Protein AF-A0A067ES08-F1 (afdb_monomer)

Secondary structure (DSSP, 8-state):
--------HHHHHHHHHHHHHHHHHHHHHHHHHHHHHTTS-HHHHTT---HHHHHHHHHHHHHHHHHHHHHHHHHHHHHHHHHHTS-GGG-----S--HHHHHHHHHHHHHHHHHHHHS-HHHHHHHHT-

Sequence (130 aa):
MDGQIRISERDERVICYIVNSAEYCHKTSGDLAESVSKIIDSQLADGVDMSEVQDEFSAVITKALVTLVLGLETKFDNEMAGMTRVPWGSLESVGDQSEYVNGINMILTSSIPVLGSLLSPIYFQFFLDK

Nearest PDB structures (foldseek):
  8eja-assembly1_B  TM=4.067E-01  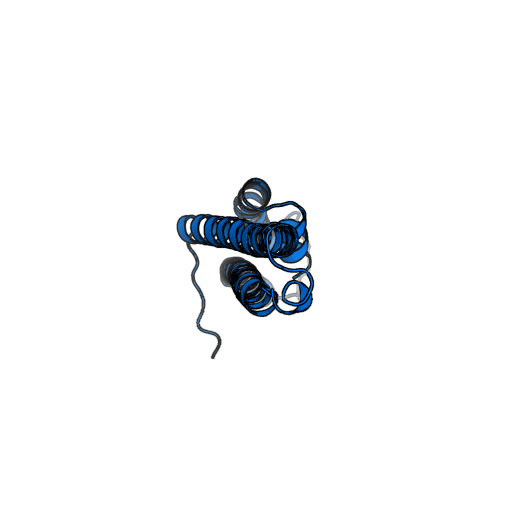e=1.471E+00  synthetic construct

Solvent-accessible surface area (backbone atoms only — not comparable to full-atom values): 7405 Å² total; per-residue (Å²): 135,86,70,85,52,84,58,50,77,68,51,53,54,52,40,34,51,50,34,53,50,28,52,51,50,29,51,51,44,50,55,46,32,60,53,48,36,72,70,50,59,74,91,55,26,86,72,54,76,40,59,70,62,31,50,53,27,52,50,50,33,51,53,40,44,52,49,50,49,50,24,53,54,55,68,38,48,66,31,54,54,50,54,72,68,54,62,75,91,74,62,88,71,86,72,97,72,55,68,38,59,54,51,48,49,52,54,46,68,61,47,50,62,55,50,57,73,59,36,57,73,69,59,37,48,56,49,71,76,104

Organism: Citrus sinensis (NCBI:txid2711)

pLDDT: mean 90.67, std 9.97, range [36.53, 98.25]

Foldseek 3Di:
DLDQLAADPVNLLVLLVLLVVLVVQLVVLVVVLVVVLVVDDVVCNVVSDCVVVSVVSVVSNVVSLVSSLSNLVSQLVVLVVVVVPPPVVPCPDDDPDDPSVVSNVVSCVVNLVSSVVRHDPVSSVVSVVD

Radius of gyration: 21.68 Å; Cα contacts (8 Å, |Δi|>4): 92; chains: 1; bounding box: 56×30×58 Å

Structure (mmCIF, N/CA/C/O backbone):
data_AF-A0A067ES08-F1
#
_entry.id   AF-A0A067ES08-F1
#
loop_
_atom_site.group_PDB
_atom_site.id
_atom_site.type_symbol
_atom_site.label_atom_id
_atom_site.label_alt_id
_atom_site.label_comp_id
_atom_site.label_asym_id
_atom_site.label_entity_id
_atom_site.label_seq_id
_atom_site.pdbx_PDB_ins_code
_atom_site.Cartn_x
_atom_site.Cartn_y
_atom_site.Cartn_z
_atom_site.occupancy
_atom_site.B_iso_or_equiv
_atom_site.auth_seq_id
_atom_site.auth_comp_id
_atom_site.auth_asym_id
_atom_site.auth_atom_id
_atom_site.pdbx_PDB_model_num
ATOM 1 N N . MET A 1 1 ? 3.800 -18.715 -8.791 1.00 36.53 1 MET A N 1
ATOM 2 C CA . MET A 1 1 ? 2.861 -18.637 -9.938 1.00 36.53 1 MET A CA 1
ATOM 3 C C . MET A 1 1 ? 2.549 -17.160 -10.054 1.00 36.53 1 MET A C 1
ATOM 5 O O . MET A 1 1 ? 1.473 -16.713 -9.689 1.00 36.53 1 MET A O 1
ATOM 9 N N . ASP A 1 2 ? 3.579 -16.405 -10.421 1.00 43.97 2 ASP A N 1
ATOM 10 C CA . ASP A 1 2 ? 3.595 -14.947 -10.396 1.00 43.97 2 ASP A CA 1
ATOM 11 C C . ASP A 1 2 ? 2.965 -14.483 -11.698 1.00 43.97 2 ASP A C 1
ATOM 13 O O . ASP A 1 2 ? 3.621 -14.267 -12.716 1.00 43.97 2 ASP A O 1
ATOM 17 N N . GLY A 1 3 ? 1.633 -14.508 -11.703 1.00 52.66 3 GLY A N 1
ATOM 18 C CA . GLY A 1 3 ? 0.864 -13.928 -12.786 1.00 52.66 3 GLY A CA 1
ATOM 19 C C . GLY A 1 3 ? 1.196 -12.447 -12.829 1.00 52.66 3 GLY A C 1
ATOM 20 O O . GLY A 1 3 ? 1.000 -11.769 -11.829 1.00 52.66 3 GLY A O 1
ATOM 21 N N . GLN A 1 4 ? 1.711 -11.968 -13.962 1.00 60.09 4 GLN A N 1
ATOM 22 C CA . GLN A 1 4 ? 1.928 -10.545 -14.217 1.00 60.09 4 GLN A CA 1
ATOM 23 C C . GLN A 1 4 ? 0.640 -9.781 -13.893 1.00 60.09 4 GLN A C 1
ATOM 25 O O . GLN A 1 4 ? -0.324 -9.817 -14.667 1.00 60.09 4 GLN A O 1
ATOM 30 N N . ILE A 1 5 ? 0.598 -9.123 -12.735 1.00 70.19 5 ILE A N 1
ATOM 31 C CA . ILE A 1 5 ? -0.549 -8.321 -12.330 1.00 70.19 5 ILE A CA 1
ATOM 32 C C . ILE A 1 5 ? -0.402 -6.989 -13.055 1.00 70.19 5 ILE A C 1
ATOM 34 O O . ILE A 1 5 ? 0.290 -6.079 -12.610 1.00 70.19 5 ILE A O 1
ATOM 38 N N . ARG A 1 6 ? -1.043 -6.876 -14.219 1.00 77.75 6 ARG A N 1
ATOM 39 C CA . ARG A 1 6 ? -1.121 -5.604 -14.938 1.00 77.75 6 ARG A CA 1
ATOM 40 C C . ARG A 1 6 ? -2.186 -4.735 -14.288 1.00 77.75 6 ARG A C 1
ATOM 42 O O . ARG A 1 6 ? -3.375 -4.975 -14.476 1.00 77.75 6 ARG A O 1
ATOM 49 N N . ILE A 1 7 ? -1.738 -3.739 -13.535 1.00 84.94 7 ILE A N 1
ATOM 50 C CA . ILE A 1 7 ? -2.593 -2.771 -12.848 1.00 84.94 7 ILE A CA 1
ATOM 51 C C . ILE A 1 7 ? -2.654 -1.496 -13.689 1.00 84.94 7 ILE A C 1
ATOM 53 O O . ILE A 1 7 ? -1.622 -0.911 -14.022 1.00 84.94 7 ILE A O 1
ATOM 57 N N . SER A 1 8 ? -3.860 -1.074 -14.069 1.00 89.44 8 SER A N 1
ATOM 58 C CA . SER A 1 8 ? -4.055 0.224 -14.721 1.00 89.44 8 SER A CA 1
ATOM 59 C C . SER A 1 8 ? -4.030 1.365 -13.699 1.00 89.44 8 SER A C 1
ATOM 61 O O . SER A 1 8 ? -4.270 1.150 -12.514 1.00 89.44 8 SER A O 1
ATOM 63 N N . GLU A 1 9 ? -3.845 2.609 -14.146 1.00 87.94 9 GLU A N 1
ATOM 64 C CA . GLU A 1 9 ? -3.944 3.791 -13.264 1.00 87.94 9 GLU A CA 1
ATOM 65 C C . GLU A 1 9 ? -5.288 3.860 -12.522 1.00 87.94 9 GLU A C 1
ATOM 67 O O . GLU A 1 9 ? -5.381 4.321 -11.384 1.00 87.94 9 GLU A O 1
ATOM 72 N N . ARG A 1 10 ? -6.367 3.381 -13.156 1.00 91.56 10 ARG A N 1
ATOM 73 C CA . ARG A 1 10 ? -7.679 3.296 -12.511 1.00 91.56 10 ARG A CA 1
ATOM 74 C C . ARG A 1 10 ? -7.660 2.292 -11.363 1.00 91.56 10 ARG A C 1
ATOM 76 O O . ARG A 1 10 ? -8.230 2.582 -10.313 1.00 91.56 10 ARG A O 1
ATOM 83 N N . ASP A 1 11 ? -7.036 1.140 -11.573 1.00 93.00 11 ASP A N 1
ATOM 84 C CA . ASP A 1 11 ? -6.957 0.081 -10.572 1.00 93.00 11 ASP A CA 1
ATOM 85 C C . ASP A 1 11 ? -6.101 0.526 -9.382 1.00 93.00 11 ASP A C 1
ATOM 87 O O . ASP A 1 11 ? -6.516 0.322 -8.246 1.00 93.00 11 ASP A O 1
ATOM 91 N N . GLU A 1 12 ? -4.992 1.239 -9.611 1.00 92.69 12 GLU A N 1
ATOM 92 C CA . GLU A 1 12 ? -4.170 1.827 -8.539 1.00 92.69 12 GLU A CA 1
ATOM 93 C C . GLU A 1 12 ? -5.007 2.707 -7.606 1.00 92.69 12 GLU A C 1
ATOM 95 O O . GLU A 1 12 ? -4.991 2.539 -6.386 1.00 92.69 12 GLU A O 1
ATOM 100 N N . ARG A 1 13 ? -5.824 3.597 -8.182 1.00 95.00 13 ARG A N 1
ATOM 101 C CA . ARG A 1 13 ? -6.715 4.473 -7.406 1.00 95.00 13 ARG A CA 1
ATOM 102 C C . ARG A 1 13 ? -7.761 3.682 -6.628 1.00 95.00 13 ARG A C 1
ATOM 104 O O . ARG A 1 13 ? -8.035 4.002 -5.474 1.00 95.00 13 ARG A O 1
ATOM 111 N N . VAL A 1 14 ? -8.350 2.658 -7.249 1.00 96.25 14 VAL A N 1
ATOM 112 C CA . VAL A 1 14 ? -9.325 1.781 -6.584 1.00 96.25 14 VAL A CA 1
ATOM 113 C C . VAL A 1 14 ? -8.679 1.058 -5.407 1.00 96.25 14 VAL A C 1
ATOM 115 O O . VAL A 1 14 ? -9.281 1.007 -4.337 1.00 96.25 14 VAL A O 1
ATOM 118 N N . ILE A 1 15 ? -7.452 0.562 -5.560 1.00 96.12 15 ILE A N 1
ATOM 119 C CA . ILE A 1 15 ? -6.734 -0.110 -4.478 1.00 96.12 15 ILE A CA 1
ATOM 120 C C . ILE A 1 15 ? -6.442 0.865 -3.328 1.00 96.12 15 ILE A C 1
ATOM 122 O O . ILE A 1 15 ? -6.671 0.506 -2.174 1.00 96.12 15 ILE A O 1
ATOM 126 N N . CYS A 1 16 ? -6.056 2.116 -3.603 1.00 96.94 16 CYS A N 1
ATOM 127 C CA . CYS A 1 16 ? -5.932 3.134 -2.551 1.00 96.94 16 CYS A CA 1
ATOM 128 C C . CYS A 1 16 ? -7.256 3.370 -1.806 1.00 96.94 16 CYS A C 1
ATOM 130 O O . CYS A 1 16 ? -7.269 3.468 -0.580 1.00 96.94 16 CYS A O 1
ATOM 132 N N . TYR A 1 17 ? -8.388 3.420 -2.515 1.00 97.56 17 TYR A N 1
ATOM 133 C CA . TYR A 1 17 ? -9.695 3.554 -1.864 1.00 97.56 17 TYR A CA 1
ATOM 134 C C . TYR A 1 17 ? -10.058 2.339 -1.009 1.00 97.56 17 TYR A C 1
ATOM 136 O O . TYR A 1 17 ? -10.667 2.509 0.049 1.00 97.56 17 TYR A O 1
ATOM 144 N N . ILE A 1 18 ? -9.666 1.133 -1.425 1.00 98.00 18 ILE A N 1
ATOM 145 C CA . ILE A 1 18 ? -9.819 -0.085 -0.619 1.00 98.00 18 ILE A CA 1
ATOM 146 C C . ILE A 1 18 ? -9.007 0.036 0.674 1.00 98.00 18 ILE A C 1
ATOM 148 O O . ILE A 1 18 ? -9.563 -0.216 1.739 1.00 98.00 18 ILE A O 1
ATOM 152 N N . VAL A 1 19 ? -7.745 0.478 0.600 1.00 97.94 19 VAL A N 1
ATOM 153 C CA . VAL A 1 19 ? -6.894 0.698 1.785 1.00 97.94 19 VAL A CA 1
ATOM 154 C C . VAL A 1 19 ? -7.554 1.676 2.757 1.00 97.94 19 VAL A C 1
ATOM 156 O O . VAL A 1 19 ? -7.749 1.333 3.918 1.00 97.94 19 VAL A O 1
ATOM 159 N N . ASN A 1 20 ? -7.981 2.847 2.280 1.00 97.19 20 ASN A N 1
ATOM 160 C CA . ASN A 1 20 ? -8.599 3.865 3.137 1.00 97.19 20 ASN A CA 1
ATOM 161 C C . ASN A 1 20 ? -9.922 3.392 3.755 1.00 97.19 20 ASN A C 1
ATOM 163 O O . ASN A 1 20 ? -10.237 3.708 4.901 1.00 97.19 20 ASN A O 1
ATOM 167 N N . SER A 1 21 ? -10.715 2.630 2.997 1.00 98.00 21 SER A N 1
ATOM 168 C CA . SER A 1 21 ? -11.975 2.076 3.500 1.00 98.00 21 SER A CA 1
ATOM 169 C C . SER A 1 21 ? -11.716 1.021 4.575 1.00 98.00 21 SER A C 1
ATOM 171 O O . SER A 1 21 ? -12.370 1.032 5.614 1.00 98.00 21 SER A O 1
ATOM 173 N N . ALA A 1 22 ? -10.734 0.143 4.356 1.00 98.06 22 ALA A N 1
ATOM 174 C CA . ALA A 1 22 ? -10.339 -0.867 5.328 1.00 98.06 22 ALA A CA 1
ATOM 175 C C . ALA A 1 22 ? -9.734 -0.238 6.595 1.00 98.06 22 ALA A C 1
ATOM 177 O O . ALA A 1 22 ? -10.076 -0.668 7.691 1.00 98.06 22 ALA A O 1
ATOM 178 N N . GLU A 1 23 ? -8.928 0.822 6.472 1.00 96.75 23 GLU A N 1
ATOM 179 C CA . GLU A 1 23 ? -8.420 1.607 7.610 1.00 96.75 23 GLU A CA 1
ATOM 180 C C . GLU A 1 23 ? -9.569 2.188 8.442 1.00 96.75 23 GLU A C 1
ATOM 182 O O . GLU A 1 23 ? -9.597 2.062 9.670 1.00 96.75 23 GLU A O 1
ATOM 187 N N . TYR A 1 24 ? -10.556 2.790 7.774 1.00 97.38 24 TYR A N 1
ATOM 188 C CA . TYR A 1 24 ? -11.728 3.335 8.447 1.00 97.38 24 TYR A CA 1
ATOM 189 C C . TYR A 1 24 ? -12.521 2.248 9.186 1.00 97.38 24 TYR A C 1
ATOM 191 O O . TYR A 1 24 ? -12.894 2.441 10.346 1.00 97.38 24 TYR A O 1
ATOM 199 N N . CYS A 1 25 ? -12.754 1.095 8.554 1.00 98.00 25 CYS A N 1
ATOM 200 C CA . CYS A 1 25 ? -13.450 -0.028 9.179 1.00 98.00 25 CYS A CA 1
ATOM 201 C C . CYS A 1 25 ? -12.659 -0.633 10.348 1.00 98.00 25 CYS A C 1
ATOM 203 O O . CYS A 1 25 ? -13.249 -0.906 11.394 1.00 98.00 25 CYS A O 1
ATOM 205 N N . HIS A 1 26 ? -11.338 -0.774 10.213 1.00 97.75 26 HIS A N 1
ATOM 206 C CA . HIS A 1 26 ? -10.444 -1.207 11.287 1.00 97.75 26 HIS A CA 1
ATOM 207 C C . HIS A 1 26 ? -10.585 -0.304 12.517 1.00 97.75 26 HIS A C 1
ATOM 209 O O . HIS A 1 26 ? -10.793 -0.779 13.636 1.00 97.75 26 HIS A O 1
ATOM 215 N N . LYS A 1 27 ? -10.502 1.016 12.313 1.00 96.88 27 LYS A N 1
ATOM 216 C CA . LYS A 1 27 ? -10.633 1.994 13.396 1.00 96.88 27 LYS A CA 1
ATOM 217 C C . LYS A 1 27 ? -12.026 1.958 14.025 1.00 96.88 27 LYS A C 1
ATOM 219 O O . LYS A 1 27 ? -12.148 1.845 15.239 1.00 96.88 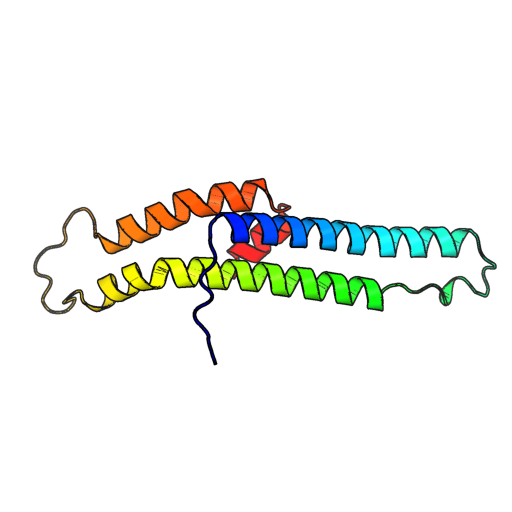27 LYS A O 1
ATOM 224 N N . THR A 1 28 ? -13.066 1.996 13.196 1.00 97.69 28 THR A N 1
ATOM 225 C CA . THR A 1 28 ? -14.461 2.043 13.660 1.00 97.69 28 THR A CA 1
ATOM 226 C C . THR A 1 28 ? -14.839 0.794 14.457 1.00 97.69 28 THR A C 1
ATOM 228 O O . THR A 1 28 ? -15.597 0.893 15.417 1.00 97.69 28 THR A O 1
ATOM 231 N N . SER A 1 29 ? -14.292 -0.373 14.101 1.00 96.69 29 SER A N 1
ATOM 232 C CA . SER A 1 29 ? -14.524 -1.619 14.844 1.00 96.69 29 SER A CA 1
ATOM 233 C C . SER A 1 29 ? -13.937 -1.556 16.260 1.00 96.69 29 SER A C 1
ATOM 235 O O . SER A 1 29 ? -14.595 -1.974 17.211 1.00 96.69 29 SER A O 1
ATOM 237 N N . GLY A 1 30 ? -12.747 -0.965 16.419 1.00 96.25 30 GLY A N 1
ATOM 238 C CA . GLY A 1 30 ? -12.144 -0.722 17.734 1.00 96.25 30 GLY A CA 1
ATOM 239 C C . GLY A 1 30 ? -12.915 0.313 18.558 1.00 96.25 30 GLY A C 1
ATOM 240 O O . GLY A 1 30 ? -13.258 0.053 19.711 1.00 96.25 30 GLY A O 1
ATOM 241 N N . ASP A 1 31 ? -13.270 1.447 17.945 1.00 97.06 31 ASP A N 1
ATOM 242 C CA . ASP A 1 31 ? -14.063 2.505 18.593 1.00 97.06 31 ASP A CA 1
ATOM 243 C C . ASP A 1 31 ? -15.439 1.972 19.058 1.00 97.06 31 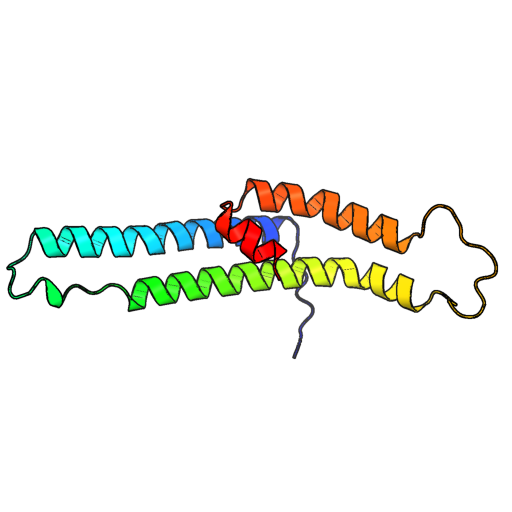ASP A C 1
ATOM 245 O O . ASP A 1 31 ? -15.956 2.358 20.114 1.00 97.06 31 ASP A O 1
ATOM 249 N N . LEU A 1 32 ? -16.037 1.053 18.286 1.00 96.38 32 LEU A N 1
ATOM 250 C CA . LEU A 1 32 ? -17.282 0.370 18.634 1.00 96.38 32 LEU A CA 1
ATOM 251 C C . LEU A 1 32 ? -17.107 -0.543 19.851 1.00 96.38 32 LEU A C 1
ATOM 253 O O . LEU A 1 32 ? -17.936 -0.474 20.758 1.00 96.38 32 LEU A O 1
ATOM 257 N N . ALA A 1 33 ? -16.053 -1.364 19.890 1.00 95.19 33 ALA A N 1
ATOM 258 C CA . ALA A 1 33 ? -15.765 -2.228 21.035 1.00 95.19 33 ALA A CA 1
ATOM 259 C C . ALA A 1 33 ? -15.627 -1.401 22.321 1.00 95.19 33 ALA A C 1
ATOM 261 O O . ALA A 1 33 ? -16.337 -1.648 23.293 1.00 95.19 33 ALA A O 1
ATOM 262 N N . GLU A 1 34 ? -14.821 -0.335 22.285 1.00 95.38 34 GLU A N 1
ATOM 263 C CA . GLU A 1 34 ? -14.634 0.563 23.429 1.00 95.38 34 GLU A CA 1
ATOM 264 C C . GLU A 1 34 ? -15.955 1.212 23.878 1.00 95.38 34 GLU A C 1
ATOM 266 O O . GLU A 1 34 ? -16.236 1.333 25.074 1.00 95.38 34 GLU A O 1
ATOM 271 N N . SER A 1 35 ? -16.791 1.626 22.922 1.00 96.19 35 SER A N 1
ATOM 272 C CA . SER A 1 35 ? -18.092 2.235 23.211 1.00 96.19 35 SER A CA 1
ATOM 273 C C . SER A 1 35 ? -19.063 1.243 23.849 1.00 96.19 35 SER A C 1
ATOM 275 O O . SER A 1 35 ? -19.749 1.593 24.807 1.00 96.19 35 SER A O 1
ATOM 277 N N . VAL A 1 36 ? -19.114 0.004 23.354 1.00 95.50 36 VAL A N 1
ATOM 278 C CA . VAL A 1 36 ? -19.985 -1.046 23.896 1.00 95.50 36 VAL A CA 1
ATOM 279 C C . VAL A 1 36 ? -19.536 -1.450 25.301 1.00 95.50 36 VAL A C 1
ATOM 281 O O . VAL A 1 36 ? -20.380 -1.498 26.197 1.00 95.50 36 VAL A O 1
ATOM 284 N N . SER A 1 37 ? -18.233 -1.640 25.539 1.00 94.81 37 SER A N 1
ATOM 285 C CA . SER A 1 37 ? -17.690 -1.990 26.863 1.00 94.81 37 SER A CA 1
ATOM 286 C C . SER A 1 37 ? -18.025 -0.959 27.946 1.00 94.81 37 SER A C 1
ATOM 288 O O . SER A 1 37 ? -18.139 -1.315 29.114 1.00 94.81 37 SER A O 1
ATOM 290 N N . LYS A 1 38 ? -18.225 0.315 27.577 1.00 94.75 38 LYS A N 1
ATOM 291 C CA . LYS A 1 38 ? -18.639 1.385 28.504 1.00 94.75 38 LYS A CA 1
ATOM 292 C C . LYS A 1 38 ? -20.132 1.371 28.852 1.00 94.75 38 LYS A C 1
ATOM 294 O O . LYS A 1 38 ? -20.520 2.013 29.825 1.00 94.75 38 LYS A O 1
ATOM 299 N N . ILE A 1 39 ? -20.969 0.716 28.045 1.00 95.50 39 ILE A N 1
ATOM 300 C CA . ILE A 1 39 ? -22.436 0.727 28.183 1.00 95.50 39 ILE A CA 1
ATOM 301 C C . ILE A 1 39 ? -22.942 -0.526 28.907 1.00 95.50 39 I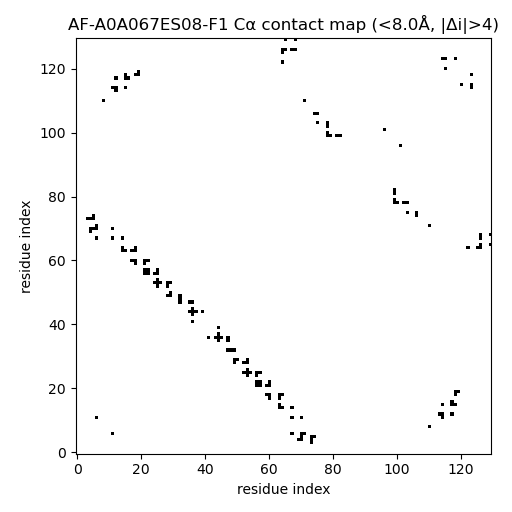LE A C 1
ATOM 303 O O . ILE A 1 39 ? -23.949 -0.459 29.613 1.00 95.50 39 ILE A O 1
ATOM 307 N N . ILE A 1 40 ? -22.283 -1.667 28.707 1.00 95.12 40 ILE A N 1
ATOM 308 C CA . ILE A 1 40 ? -22.726 -2.955 29.250 1.00 95.12 40 ILE A CA 1
ATOM 309 C C . ILE A 1 40 ? -22.283 -3.173 30.703 1.00 95.12 40 ILE A C 1
ATOM 311 O O . ILE A 1 40 ? -21.505 -2.402 31.263 1.00 95.12 40 ILE A O 1
ATOM 315 N N . ASP A 1 41 ? -22.797 -4.241 31.321 1.00 95.00 41 ASP A N 1
ATOM 316 C CA . ASP A 1 41 ? -22.383 -4.658 32.663 1.00 95.00 41 ASP A CA 1
ATOM 317 C C . ASP A 1 41 ? -20.874 -4.948 32.699 1.00 95.00 41 ASP A C 1
ATOM 319 O O . ASP A 1 41 ? -20.335 -5.589 31.791 1.00 95.00 41 ASP A O 1
ATOM 323 N N . SER A 1 42 ? -20.190 -4.500 33.755 1.00 90.62 42 SER A N 1
ATOM 324 C CA . SER A 1 42 ? -18.736 -4.635 33.885 1.00 90.62 42 SER A CA 1
ATOM 325 C C . SER A 1 42 ? -18.267 -6.088 33.868 1.00 90.62 42 SER A C 1
ATOM 327 O O . SER A 1 42 ? -17.145 -6.350 33.451 1.00 90.62 42 SER A O 1
ATOM 329 N N . GLN A 1 43 ? -19.124 -7.042 34.249 1.00 93.06 43 GLN A N 1
ATOM 330 C CA . GLN A 1 43 ? -18.815 -8.473 34.170 1.00 93.06 43 GLN A CA 1
ATOM 331 C C . GLN A 1 43 ? -18.736 -9.003 32.730 1.00 93.06 43 GLN A C 1
ATOM 333 O O . GLN A 1 43 ? -18.153 -10.060 32.500 1.00 93.06 43 GLN A O 1
ATOM 338 N N . LEU A 1 44 ? -19.341 -8.297 31.770 1.00 90.31 44 LEU A N 1
ATOM 339 C CA . LEU A 1 44 ? -19.379 -8.663 30.352 1.00 90.31 44 LEU A CA 1
ATOM 340 C C . LEU A 1 44 ? -18.431 -7.807 29.497 1.00 90.31 44 LEU A C 1
ATOM 342 O O . LEU A 1 44 ? -18.167 -8.170 28.352 1.00 90.31 44 LEU A O 1
ATOM 346 N N . ALA A 1 45 ? -17.920 -6.696 30.039 1.00 91.12 45 ALA A N 1
ATOM 347 C CA . ALA A 1 45 ? -17.068 -5.734 29.336 1.00 91.12 45 ALA A CA 1
ATOM 348 C C . ALA A 1 45 ? -15.793 -6.363 28.753 1.00 91.12 45 ALA A C 1
ATOM 350 O O . ALA A 1 45 ? -15.438 -6.051 27.617 1.00 91.12 45 ALA A O 1
ATOM 351 N N . ASP A 1 46 ? -15.166 -7.287 29.486 1.00 89.94 46 ASP A N 1
ATOM 352 C CA . ASP A 1 46 ? -13.950 -7.994 29.052 1.00 89.94 46 ASP A CA 1
ATOM 353 C C . ASP A 1 46 ? -14.203 -8.974 27.891 1.00 89.94 46 ASP A C 1
ATOM 355 O O . ASP A 1 46 ? -13.265 -9.408 27.229 1.00 89.94 46 ASP A O 1
ATOM 359 N N . GLY A 1 47 ? -15.465 -9.340 27.634 1.00 90.44 47 GLY A N 1
ATOM 360 C CA . GLY A 1 47 ? -15.850 -10.212 26.521 1.00 90.44 47 GLY A CA 1
ATOM 361 C C . GLY A 1 47 ? -16.106 -9.475 25.204 1.00 90.44 47 GLY A C 1
AT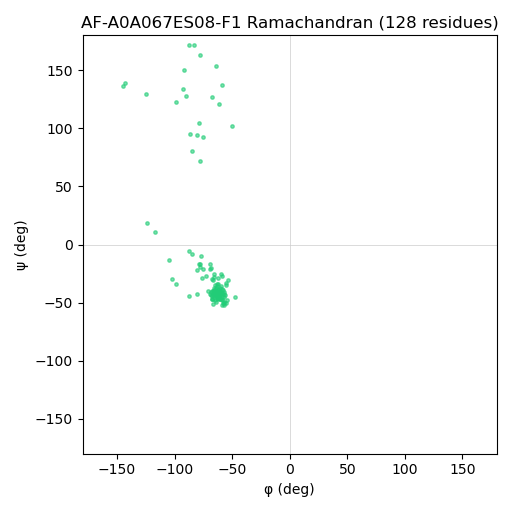OM 362 O O . GLY A 1 47 ? -16.374 -10.122 24.192 1.00 90.44 47 GLY A O 1
ATOM 363 N N . VAL A 1 48 ? -16.070 -8.139 25.203 1.00 93.56 48 VAL A N 1
ATOM 364 C CA . VAL A 1 48 ? -16.241 -7.325 23.995 1.00 93.56 48 VAL A CA 1
ATOM 365 C C . VAL A 1 48 ? -14.883 -7.162 23.330 1.00 93.56 48 VAL A C 1
ATOM 367 O O . VAL A 1 48 ? -14.109 -6.269 23.665 1.00 93.56 48 VAL A O 1
ATOM 370 N N . ASP A 1 49 ? -14.619 -8.036 22.370 1.00 93.25 49 ASP A N 1
ATOM 371 C CA . ASP A 1 49 ? -13.390 -8.035 21.592 1.00 93.25 49 ASP A CA 1
ATOM 372 C C . ASP A 1 49 ? -13.711 -7.966 20.094 1.00 93.25 49 ASP A C 1
ATOM 374 O O . ASP A 1 49 ? -14.536 -8.722 19.582 1.00 93.25 49 ASP A O 1
ATOM 378 N N . MET A 1 50 ? -13.065 -7.032 19.399 1.00 95.44 50 MET A N 1
ATOM 379 C CA . MET A 1 50 ? -13.147 -6.866 17.943 1.00 95.44 50 MET A CA 1
ATOM 380 C C . MET A 1 50 ? -11.786 -7.081 17.272 1.00 95.44 50 MET A C 1
ATOM 382 O O . MET A 1 50 ? -11.654 -6.801 16.081 1.00 95.44 50 MET A O 1
ATOM 386 N N . SER A 1 51 ? -10.790 -7.592 18.003 1.00 96.06 51 SER A N 1
ATOM 387 C CA . SER A 1 51 ? -9.422 -7.792 17.51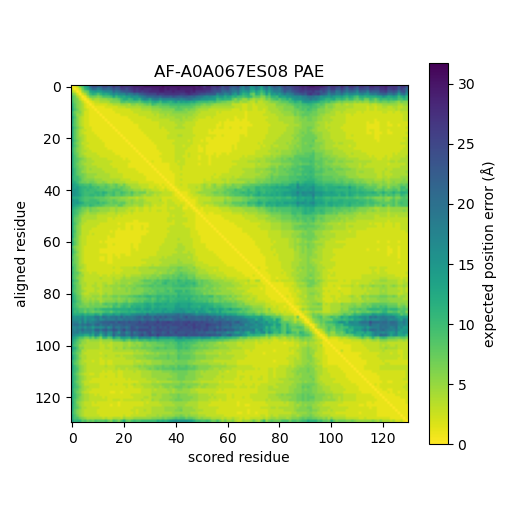1 1.00 96.06 51 SER A CA 1
ATOM 388 C C . SER A 1 51 ? -9.393 -8.664 16.257 1.00 96.06 51 SER A C 1
ATOM 390 O O . SER A 1 51 ? -8.766 -8.281 15.280 1.00 96.06 51 SER A O 1
ATOM 392 N N . GLU A 1 52 ? -10.164 -9.757 16.209 1.00 97.00 52 GLU A N 1
ATOM 393 C CA . GLU A 1 52 ? -10.250 -10.621 15.017 1.00 97.00 52 GLU A CA 1
ATOM 394 C C . GLU A 1 52 ? -10.756 -9.852 13.781 1.00 97.00 52 GLU A C 1
ATOM 396 O O . GLU A 1 52 ? -10.209 -9.969 12.687 1.00 97.00 52 GLU A O 1
ATOM 401 N N . VAL A 1 53 ? -11.763 -8.990 13.953 1.00 96.25 53 VAL A N 1
ATOM 402 C CA . VAL A 1 53 ? -12.295 -8.151 12.866 1.00 96.25 53 VAL A CA 1
ATOM 403 C C . VAL A 1 53 ? -11.269 -7.100 12.431 1.00 96.25 53 VAL A C 1
ATOM 405 O O . VAL A 1 53 ? -11.121 -6.824 11.239 1.00 96.25 53 VAL A O 1
ATOM 408 N N . GLN A 1 54 ? -10.551 -6.505 13.385 1.00 97.88 54 GLN A N 1
ATOM 409 C CA . GLN A 1 54 ? -9.471 -5.562 13.100 1.00 97.88 54 GLN A CA 1
ATOM 410 C C . GLN A 1 54 ? -8.321 -6.243 12.345 1.00 97.88 54 GLN A C 1
ATOM 412 O O . GLN A 1 54 ? -7.830 -5.694 11.356 1.00 97.88 54 GLN A O 1
ATOM 417 N N . ASP A 1 55 ? -7.943 -7.458 12.730 1.00 98.00 55 ASP A N 1
ATOM 418 C CA . ASP A 1 55 ? -6.899 -8.240 12.069 1.00 98.00 55 ASP A CA 1
ATOM 419 C C . ASP A 1 55 ? -7.260 -8.554 10.609 1.00 98.00 55 ASP A C 1
ATOM 421 O O . ASP A 1 55 ? -6.422 -8.388 9.717 1.00 98.00 55 ASP A O 1
ATOM 425 N N . GLU A 1 56 ? -8.519 -8.898 10.324 1.00 98.12 56 GLU A N 1
ATOM 426 C CA . GLU A 1 56 ? -9.004 -9.106 8.953 1.00 98.12 56 GLU A CA 1
ATOM 427 C C . GLU A 1 56 ? -8.883 -7.833 8.095 1.00 98.12 56 GLU A C 1
ATOM 429 O O . GLU A 1 56 ? -8.384 -7.875 6.964 1.00 98.12 56 GLU A O 1
ATOM 434 N N . PHE A 1 57 ? -9.257 -6.662 8.627 1.00 98.25 57 PHE A N 1
ATOM 435 C CA . PHE A 1 57 ? -9.060 -5.400 7.903 1.00 98.25 57 PHE A CA 1
ATOM 436 C C . PHE A 1 57 ? -7.573 -5.065 7.713 1.00 98.25 57 PHE A C 1
ATOM 438 O O . PHE A 1 57 ? -7.187 -4.607 6.634 1.00 98.25 57 PHE A O 1
ATOM 445 N N . SER A 1 58 ? -6.720 -5.357 8.697 1.00 97.62 58 SER A N 1
ATOM 446 C CA . SER A 1 58 ? -5.262 -5.208 8.581 1.00 97.62 58 SER A CA 1
ATOM 447 C C . SER A 1 58 ? -4.666 -6.113 7.497 1.00 97.62 58 SER A C 1
ATOM 449 O O . SER A 1 58 ? -3.783 -5.691 6.737 1.00 97.62 58 SER A O 1
ATOM 451 N N . ALA A 1 59 ? -5.178 -7.339 7.362 1.00 97.81 59 ALA A N 1
ATOM 452 C CA . ALA A 1 59 ? -4.792 -8.264 6.303 1.00 97.81 59 ALA A CA 1
ATOM 453 C C . ALA A 1 59 ? -5.203 -7.743 4.916 1.00 97.81 59 ALA A C 1
ATOM 455 O O . ALA A 1 59 ? -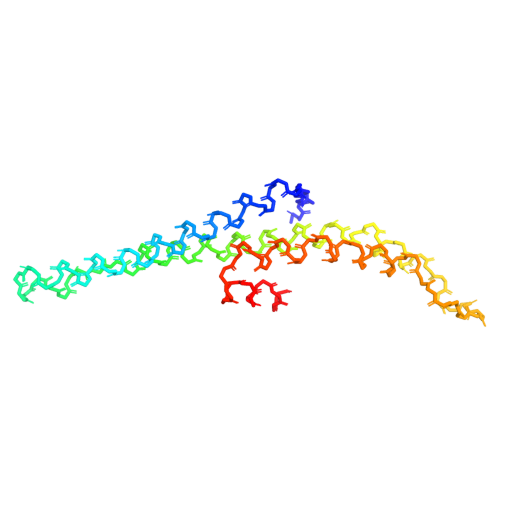4.401 -7.791 3.976 1.00 97.81 59 ALA A O 1
ATOM 456 N N . VAL A 1 60 ? -6.411 -7.179 4.784 1.00 98.12 60 VAL A N 1
ATOM 457 C CA . VAL A 1 60 ? -6.875 -6.535 3.542 1.00 98.12 60 VAL A CA 1
ATOM 458 C C . VAL A 1 60 ? -5.980 -5.357 3.162 1.00 98.12 60 VAL A C 1
ATOM 460 O O . VAL A 1 60 ? -5.552 -5.279 2.009 1.00 98.12 60 VAL A O 1
ATOM 463 N N . ILE A 1 61 ? -5.651 -4.480 4.116 1.00 97.56 61 ILE A N 1
ATOM 464 C CA . ILE A 1 61 ? -4.758 -3.333 3.893 1.00 97.56 61 ILE A CA 1
ATOM 465 C C . ILE A 1 61 ? -3.400 -3.812 3.383 1.00 97.56 61 ILE A C 1
ATOM 467 O O . ILE A 1 61 ? -2.930 -3.356 2.341 1.00 97.56 61 ILE A O 1
ATOM 471 N N . THR A 1 62 ? -2.797 -4.786 4.066 1.00 96.50 62 THR A N 1
ATOM 472 C CA . THR A 1 62 ? -1.482 -5.322 3.693 1.00 96.50 62 THR A CA 1
ATOM 473 C C . THR A 1 62 ? -1.510 -5.933 2.294 1.00 96.50 62 THR A C 1
ATOM 475 O O . THR A 1 62 ? -0.647 -5.637 1.468 1.00 96.50 62 THR A O 1
ATOM 478 N N . LYS A 1 63 ? -2.524 -6.747 1.983 1.00 96.56 63 LYS A N 1
ATOM 479 C CA . LYS A 1 63 ? -2.668 -7.372 0.664 1.00 96.56 63 LYS A CA 1
ATOM 480 C C . LYS A 1 63 ? -2.867 -6.338 -0.444 1.00 96.56 63 LYS A C 1
ATOM 482 O O . LYS A 1 63 ? -2.293 -6.486 -1.523 1.00 96.56 63 LYS A O 1
ATOM 487 N N . ALA A 1 64 ? -3.657 -5.298 -0.190 1.00 96.56 64 ALA A N 1
ATOM 488 C CA . ALA A 1 64 ? -3.875 -4.199 -1.123 1.00 96.56 64 ALA A CA 1
ATOM 489 C C . ALA A 1 64 ? -2.574 -3.428 -1.402 1.00 96.56 64 ALA A C 1
ATOM 491 O O . ALA A 1 64 ? -2.231 -3.214 -2.564 1.00 96.56 64 ALA A O 1
ATOM 492 N N . LEU A 1 65 ? -1.803 -3.096 -0.362 1.00 96.12 65 LEU A N 1
ATOM 493 C CA . LEU A 1 65 ? -0.514 -2.412 -0.508 1.00 96.12 65 LEU A CA 1
ATOM 494 C C . LEU A 1 65 ? 0.508 -3.271 -1.264 1.00 96.12 65 LEU A C 1
ATOM 496 O O . LEU A 1 65 ? 1.125 -2.781 -2.203 1.00 96.12 65 LEU A O 1
ATOM 500 N N . VAL A 1 66 ? 0.627 -4.564 -0.946 1.00 94.94 66 VAL A N 1
ATOM 501 C CA . VAL A 1 66 ? 1.495 -5.491 -1.701 1.00 94.94 66 VAL A CA 1
ATOM 502 C C . VAL A 1 66 ? 1.061 -5.587 -3.166 1.00 94.94 66 VAL A C 1
ATOM 504 O O . VAL A 1 66 ? 1.899 -5.637 -4.059 1.00 94.94 66 VAL A O 1
ATOM 507 N N . THR A 1 67 ? -0.245 -5.562 -3.437 1.00 94.88 67 THR A N 1
ATOM 508 C CA . THR A 1 67 ? -0.759 -5.560 -4.814 1.00 94.88 67 THR A CA 1
ATOM 509 C C . THR A 1 67 ? -0.358 -4.283 -5.561 1.00 94.88 67 THR A C 1
ATOM 511 O O . THR A 1 67 ? 0.019 -4.371 -6.726 1.00 94.88 67 THR A O 1
ATOM 514 N N . LEU A 1 68 ? -0.375 -3.113 -4.908 1.00 94.50 68 LEU A N 1
ATOM 515 C CA . LEU A 1 68 ? 0.135 -1.865 -5.497 1.00 94.50 68 LEU A CA 1
ATOM 516 C C . LEU A 1 68 ? 1.627 -1.950 -5.826 1.00 94.50 68 LEU A C 1
ATOM 518 O O . LEU A 1 68 ? 2.019 -1.529 -6.912 1.00 94.50 68 LEU A O 1
ATOM 522 N N . VAL A 1 69 ? 2.438 -2.513 -4.923 1.00 93.81 69 VAL A N 1
ATOM 523 C CA . VAL A 1 69 ? 3.883 -2.709 -5.146 1.00 93.81 69 VAL A CA 1
ATOM 524 C C . VAL A 1 69 ? 4.106 -3.580 -6.381 1.00 93.81 69 VAL A C 1
ATOM 526 O O . VAL A 1 69 ? 4.757 -3.139 -7.322 1.00 93.81 69 VAL A O 1
ATOM 529 N N . LEU A 1 70 ? 3.455 -4.746 -6.448 1.00 92.25 70 LEU A N 1
ATOM 530 C CA . LEU A 1 70 ? 3.546 -5.658 -7.596 1.00 92.25 70 LEU A CA 1
ATOM 531 C C . LEU A 1 70 ? 3.095 -5.000 -8.911 1.00 92.25 70 LEU A C 1
ATOM 533 O O . LEU A 1 70 ? 3.675 -5.240 -9.973 1.00 92.25 70 LEU A O 1
ATOM 537 N N . GLY A 1 71 ? 2.053 -4.165 -8.856 1.00 91.19 71 GLY A N 1
ATOM 538 C CA . GLY A 1 71 ? 1.591 -3.403 -10.013 1.00 91.19 71 GLY A CA 1
ATOM 539 C C . GLY A 1 71 ? 2.633 -2.412 -10.518 1.00 91.19 71 GLY A C 1
ATOM 540 O O . GLY A 1 71 ? 2.836 -2.307 -11.728 1.00 91.19 71 GLY A O 1
ATOM 541 N N . LEU A 1 72 ? 3.312 -1.718 -9.601 1.00 91.56 72 LEU A N 1
ATOM 542 C CA . LEU A 1 72 ? 4.381 -0.786 -9.940 1.00 91.56 72 LEU A CA 1
ATOM 543 C C . LEU A 1 72 ? 5.623 -1.521 -10.467 1.00 91.56 72 LEU A C 1
ATOM 545 O O . LEU A 1 72 ? 6.169 -1.117 -11.490 1.00 91.56 72 LEU A O 1
ATOM 549 N N . GLU A 1 73 ? 6.018 -2.632 -9.842 1.00 90.88 73 GLU A N 1
ATOM 550 C CA . GLU A 1 73 ? 7.119 -3.486 -10.310 1.00 90.88 73 GLU A CA 1
ATOM 551 C C . GLU A 1 73 ? 6.886 -3.973 -11.743 1.00 90.88 73 GLU A C 1
ATOM 553 O O . GLU A 1 73 ? 7.756 -3.829 -12.600 1.00 90.88 73 GLU A O 1
ATOM 558 N N . THR A 1 74 ? 5.667 -4.431 -12.046 1.00 91.00 74 THR A N 1
ATOM 559 C CA . THR A 1 74 ? 5.296 -4.897 -13.392 1.00 91.00 74 THR A CA 1
ATOM 560 C C . THR A 1 74 ? 5.398 -3.778 -14.440 1.00 91.00 74 THR A C 1
ATOM 562 O O . THR A 1 74 ? 5.671 -4.042 -15.613 1.00 91.00 74 THR A O 1
ATOM 565 N N . LYS A 1 75 ? 5.208 -2.504 -14.058 1.00 90.25 75 LYS A N 1
ATOM 566 C CA . LYS A 1 75 ? 5.425 -1.368 -14.975 1.00 90.25 75 LYS A CA 1
ATOM 567 C C . LYS A 1 75 ? 6.908 -1.204 -15.331 1.00 90.25 75 LYS A C 1
ATOM 569 O O . LYS A 1 75 ? 7.204 -0.759 -16.439 1.00 90.25 75 LYS A O 1
ATOM 574 N N . PHE A 1 76 ? 7.828 -1.583 -14.441 1.00 90.25 76 PHE A N 1
ATOM 575 C CA . PHE A 1 76 ? 9.270 -1.512 -14.690 1.00 90.25 76 PHE A CA 1
ATOM 576 C C . PHE A 1 76 ? 9.811 -2.656 -15.553 1.00 90.25 76 PHE A C 1
ATOM 578 O O . PHE A 1 76 ? 10.901 -2.500 -16.101 1.00 90.25 76 PHE A O 1
ATOM 585 N N . ASP A 1 77 ? 9.079 -3.763 -15.724 1.00 90.44 77 ASP A N 1
ATOM 586 C CA . ASP A 1 77 ? 9.543 -4.965 -16.441 1.00 90.44 77 ASP A CA 1
ATOM 587 C C . ASP A 1 77 ? 10.192 -4.652 -17.799 1.00 90.44 77 ASP A C 1
ATOM 589 O O . ASP A 1 77 ? 11.262 -5.170 -18.124 1.00 90.44 77 ASP A O 1
ATOM 593 N N . ASN A 1 78 ? 9.565 -3.779 -18.597 1.00 89.19 78 ASN A N 1
ATOM 594 C CA . ASN A 1 78 ? 10.077 -3.408 -19.919 1.00 89.19 78 ASN A CA 1
ATOM 595 C C . ASN A 1 78 ? 11.412 -2.654 -19.830 1.00 89.19 78 ASN A C 1
ATOM 597 O O . ASN A 1 78 ? 12.341 -2.954 -20.582 1.00 89.19 78 ASN A O 1
ATOM 601 N N . GLU A 1 79 ? 11.519 -1.707 -18.900 1.00 92.06 79 GLU A N 1
ATOM 602 C CA . GLU A 1 79 ? 12.725 -0.899 -18.711 1.00 92.06 79 GLU A CA 1
ATOM 603 C C . GLU A 1 79 ? 13.858 -1.734 -18.104 1.00 92.06 79 GLU A C 1
ATOM 605 O O . GLU A 1 79 ? 15.000 -1.673 -18.561 1.00 92.06 79 GLU A O 1
ATOM 610 N N . MET A 1 80 ? 13.547 -2.610 -17.144 1.00 90.00 80 MET A N 1
ATOM 611 C CA . MET A 1 80 ? 14.509 -3.565 -16.591 1.00 90.00 80 MET A CA 1
ATOM 612 C C . MET A 1 80 ? 14.997 -4.556 -17.656 1.00 90.00 80 MET A C 1
ATOM 614 O O . MET A 1 80 ? 16.195 -4.838 -17.742 1.00 90.00 80 MET A O 1
ATOM 618 N N . ALA A 1 81 ? 14.112 -5.040 -18.533 1.00 91.06 81 ALA A N 1
ATOM 619 C CA . ALA A 1 81 ? 14.514 -5.854 -19.676 1.00 91.06 81 ALA A CA 1
ATOM 620 C C . ALA A 1 81 ? 15.438 -5.075 -20.629 1.00 91.06 81 ALA A C 1
ATOM 622 O O . ALA A 1 81 ? 16.420 -5.638 -21.116 1.00 91.06 81 ALA A O 1
ATOM 623 N N . GLY A 1 82 ? 15.179 -3.783 -20.855 1.00 87.94 82 GLY A N 1
ATOM 624 C CA . GLY A 1 82 ? 16.080 -2.885 -21.582 1.00 87.94 82 GLY A CA 1
ATOM 625 C C . GLY A 1 82 ? 17.464 -2.792 -20.933 1.00 87.94 82 GLY A C 1
ATOM 626 O O . GLY A 1 82 ? 18.475 -2.995 -21.604 1.00 87.94 82 GLY A O 1
ATOM 627 N N . MET A 1 83 ? 17.513 -2.596 -19.614 1.00 89.50 83 MET A N 1
ATOM 628 C CA . MET A 1 83 ? 18.750 -2.520 -18.829 1.00 89.50 83 MET A CA 1
ATOM 629 C C . MET A 1 83 ? 19.606 -3.793 -18.934 1.00 89.50 83 MET A C 1
ATOM 631 O O . MET A 1 83 ? 20.825 -3.715 -19.083 1.00 89.50 83 MET A O 1
ATOM 635 N N . THR A 1 84 ? 18.991 -4.980 -18.884 1.00 89.69 84 THR A N 1
ATOM 636 C CA . THR A 1 84 ? 19.732 -6.260 -18.969 1.00 89.69 84 THR A CA 1
ATOM 637 C C . THR A 1 84 ? 20.363 -6.519 -20.338 1.00 89.69 84 THR A C 1
ATOM 639 O O . THR A 1 84 ? 21.299 -7.308 -20.442 1.00 89.69 84 THR A O 1
ATOM 642 N N . ARG A 1 85 ? 19.878 -5.851 -21.391 1.00 88.31 85 ARG A N 1
ATOM 643 C CA . ARG A 1 85 ? 20.413 -5.968 -22.757 1.00 88.31 85 ARG A CA 1
ATOM 644 C C . ARG A 1 85 ? 21.599 -5.041 -23.018 1.00 88.31 85 ARG A C 1
ATOM 646 O O . ARG A 1 85 ? 22.224 -5.156 -24.071 1.00 88.31 85 ARG A O 1
ATOM 653 N N . VAL A 1 86 ? 21.912 -4.134 -22.091 1.00 85.50 86 VAL A N 1
ATOM 654 C CA . VAL A 1 86 ? 23.055 -3.226 -22.219 1.00 85.50 86 VAL A CA 1
ATOM 655 C C . VAL A 1 86 ? 24.356 -4.039 -22.143 1.00 85.50 86 VAL A C 1
ATOM 657 O O . VAL A 1 86 ? 24.551 -4.796 -21.188 1.00 85.50 86 VAL A O 1
ATOM 660 N N . PRO A 1 87 ? 25.276 -3.903 -23.118 1.00 83.31 87 PRO A N 1
ATOM 661 C CA . PRO A 1 87 ? 26.544 -4.623 -23.120 1.00 83.31 87 PRO A CA 1
ATOM 662 C C . PRO A 1 87 ? 27.541 -3.963 -22.154 1.00 83.31 87 PRO A C 1
ATOM 664 O O . PRO A 1 87 ? 28.517 -3.337 -22.564 1.00 83.31 87 PRO A O 1
ATOM 667 N N . TRP A 1 88 ? 27.301 -4.122 -20.849 1.00 85.12 88 TRP A N 1
ATOM 668 C CA . TRP A 1 88 ? 28.082 -3.503 -19.770 1.00 85.12 88 TRP A CA 1
ATOM 669 C C . TRP A 1 88 ? 29.592 -3.770 -19.858 1.00 85.12 88 TRP A C 1
ATOM 671 O O . TRP A 1 88 ? 30.388 -2.928 -19.456 1.00 85.12 88 TRP A O 1
ATOM 681 N N . GLY A 1 89 ? 29.997 -4.921 -20.405 1.00 82.88 89 GLY A N 1
ATOM 682 C CA . GLY A 1 89 ? 31.405 -5.311 -20.535 1.00 82.88 89 GLY A CA 1
ATOM 683 C C . GLY A 1 89 ? 32.172 -4.641 -21.681 1.00 82.88 89 GLY A C 1
ATOM 684 O O . GLY A 1 89 ? 33.398 -4.668 -21.668 1.00 82.88 89 GLY A O 1
ATOM 685 N N . SER A 1 90 ? 31.483 -4.051 -22.662 1.00 81.56 90 SER A N 1
ATOM 686 C CA . SER A 1 90 ? 32.097 -3.375 -23.818 1.00 81.56 90 SER A CA 1
ATOM 687 C C . SER A 1 90 ? 31.637 -1.924 -23.954 1.00 81.56 90 SER A C 1
ATOM 689 O O . SER A 1 90 ? 31.706 -1.345 -25.037 1.00 81.56 90 SER A O 1
ATOM 691 N N . LEU A 1 91 ? 31.098 -1.352 -22.877 1.00 78.50 91 LEU A N 1
ATOM 692 C CA . LEU A 1 91 ? 30.613 0.018 -22.860 1.00 78.50 91 LEU A CA 1
ATOM 693 C C . LEU A 1 91 ? 31.821 0.971 -22.809 1.00 78.50 91 LEU A C 1
ATOM 695 O O . LEU A 1 91 ? 32.351 1.260 -21.741 1.00 78.50 91 LEU A O 1
ATOM 699 N N . GLU A 1 92 ? 32.298 1.419 -23.972 1.00 69.12 92 GLU A N 1
ATOM 700 C CA . GLU A 1 92 ? 33.495 2.275 -24.078 1.00 69.12 92 GLU A CA 1
ATOM 701 C C . GLU A 1 92 ? 33.248 3.733 -23.657 1.00 69.12 92 GLU A C 1
ATOM 703 O O . GLU A 1 92 ? 34.187 4.450 -23.313 1.00 69.12 92 GLU A O 1
ATOM 708 N N . SER A 1 93 ? 31.992 4.189 -23.667 1.00 71.56 93 SER A N 1
ATOM 709 C CA . SER A 1 93 ? 31.617 5.554 -23.296 1.00 71.56 93 SER A CA 1
ATOM 710 C C . SER A 1 93 ? 30.267 5.575 -22.584 1.00 71.56 93 SER A C 1
ATOM 712 O O . SER A 1 93 ? 29.324 4.898 -22.996 1.00 71.56 93 SER A O 1
ATOM 714 N N . VAL A 1 94 ? 30.183 6.358 -21.508 1.00 73.44 94 VAL A N 1
ATOM 715 C CA . VAL A 1 94 ? 28.932 6.660 -20.807 1.00 73.44 94 VAL A CA 1
ATOM 716 C C . VAL A 1 94 ? 28.316 7.921 -21.415 1.00 73.44 94 VAL A C 1
ATOM 718 O O . VAL A 1 94 ? 28.997 8.934 -21.562 1.00 73.44 94 VAL A O 1
ATOM 721 N N . GLY A 1 95 ? 27.042 7.849 -21.801 1.00 72.38 95 GLY A N 1
ATOM 722 C CA . GLY A 1 95 ? 26.250 9.022 -22.184 1.00 72.38 95 GLY A CA 1
ATOM 723 C C . GLY A 1 95 ? 25.581 9.677 -20.972 1.00 72.38 95 GLY A C 1
ATOM 724 O O . GLY A 1 95 ? 25.572 9.106 -19.883 1.00 72.38 95 GLY A O 1
ATOM 725 N N . ASP A 1 96 ? 24.977 10.851 -21.169 1.00 72.62 96 ASP A N 1
ATOM 726 C CA . ASP A 1 96 ? 24.351 11.627 -20.085 1.00 72.62 96 ASP A CA 1
ATOM 727 C C . ASP A 1 96 ? 23.110 10.947 -19.478 1.00 72.62 96 ASP A C 1
ATOM 729 O O . ASP A 1 96 ? 22.816 11.133 -18.296 1.00 72.62 96 ASP A O 1
ATOM 733 N N . GLN A 1 97 ? 22.359 10.167 -20.268 1.00 72.69 97 GLN A N 1
ATOM 734 C CA . GLN A 1 97 ? 21.142 9.485 -19.821 1.00 72.69 97 GLN A CA 1
ATOM 735 C C . GLN A 1 97 ? 20.994 8.104 -20.459 1.00 72.69 97 GLN A C 1
ATOM 737 O O . GLN A 1 97 ? 21.225 7.920 -21.652 1.00 72.69 97 GLN A O 1
ATOM 742 N N . SER A 1 98 ? 20.560 7.135 -19.655 1.00 85.06 98 SER A N 1
ATOM 743 C CA . SER A 1 98 ? 20.132 5.823 -20.139 1.00 85.06 98 SER A CA 1
ATOM 744 C C . SER A 1 98 ? 18.625 5.827 -20.388 1.00 85.06 98 SER A C 1
ATOM 746 O O . SER A 1 98 ? 17.865 6.267 -19.525 1.00 85.06 98 SER A O 1
ATOM 748 N N . GLU A 1 99 ? 18.181 5.300 -21.531 1.00 86.25 99 GLU A N 1
ATOM 749 C CA . GLU A 1 99 ? 16.754 5.266 -21.893 1.00 86.25 99 GLU A CA 1
ATOM 750 C C . GLU A 1 99 ? 15.910 4.548 -20.833 1.00 86.25 99 GLU A C 1
ATOM 752 O O . GLU A 1 99 ? 14.889 5.086 -20.404 1.00 86.25 99 GLU A O 1
ATOM 757 N N . TYR A 1 100 ? 16.401 3.415 -20.315 1.00 89.81 100 TYR A N 1
ATOM 758 C CA . TYR A 1 100 ? 15.708 2.660 -19.268 1.00 89.81 100 TYR A CA 1
ATOM 759 C C . TYR A 1 100 ? 15.553 3.446 -17.958 1.00 89.81 100 TYR A C 1
ATOM 761 O O . TYR A 1 100 ? 14.540 3.336 -17.270 1.00 89.81 100 TYR A O 1
ATOM 769 N N . VAL A 1 101 ? 16.535 4.289 -17.614 1.00 91.38 101 VAL A N 1
ATOM 770 C CA . VAL A 1 101 ? 16.465 5.154 -16.425 1.00 91.38 101 VAL A CA 1
ATOM 771 C C . VAL A 1 101 ? 15.405 6.230 -16.623 1.00 91.38 101 VAL A C 1
ATOM 773 O O . VAL A 1 101 ? 14.645 6.516 -15.700 1.00 91.38 101 VAL A O 1
ATOM 776 N N . ASN A 1 102 ? 15.316 6.806 -17.824 1.00 9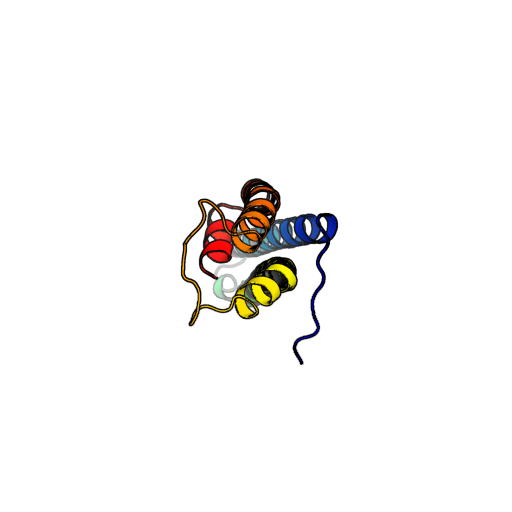1.31 102 ASN A N 1
ATOM 777 C CA . ASN A 1 102 ? 14.283 7.788 -18.134 1.00 91.31 102 ASN A CA 1
ATOM 778 C C . ASN A 1 102 ? 12.879 7.158 -18.094 1.00 91.31 102 ASN A C 1
ATOM 780 O O . ASN A 1 102 ? 11.963 7.742 -17.518 1.00 91.31 102 ASN A O 1
ATOM 784 N N . GLY A 1 103 ? 12.723 5.940 -18.625 1.00 92.06 103 GLY A N 1
ATOM 785 C CA . GLY A 1 103 ? 11.482 5.167 -18.536 1.00 92.06 103 GLY A CA 1
ATOM 786 C C . GLY A 1 103 ? 11.036 4.928 -17.091 1.00 92.06 103 GLY A C 1
ATOM 787 O O . GLY A 1 103 ? 9.913 5.277 -16.721 1.00 92.06 103 GLY A O 1
ATOM 788 N N . ILE A 1 104 ? 11.943 4.441 -16.238 1.00 93.25 104 ILE A N 1
ATOM 789 C CA . ILE A 1 104 ? 11.683 4.247 -14.800 1.00 93.25 104 ILE A CA 1
ATOM 790 C C . ILE A 1 104 ? 11.298 5.571 -14.130 1.00 93.25 104 ILE A C 1
ATOM 792 O O . ILE A 1 104 ? 10.320 5.629 -13.383 1.00 93.25 104 ILE A O 1
ATOM 796 N N . ASN A 1 105 ? 12.022 6.654 -14.425 1.00 94.00 105 ASN A N 1
ATOM 797 C CA . ASN A 1 105 ? 11.736 7.968 -13.861 1.00 94.00 105 ASN A CA 1
ATOM 798 C C . ASN A 1 105 ? 10.336 8.476 -14.247 1.00 94.00 105 ASN A C 1
ATOM 800 O O . ASN A 1 105 ? 9.624 9.013 -13.399 1.00 94.00 105 ASN A O 1
ATOM 804 N N . MET A 1 106 ? 9.899 8.272 -15.494 1.00 93.62 106 MET A N 1
ATOM 805 C CA . MET A 1 106 ? 8.542 8.629 -15.930 1.00 93.62 106 MET A CA 1
ATOM 806 C C . MET A 1 106 ? 7.466 7.820 -15.191 1.00 93.62 106 MET A C 1
ATOM 808 O O . MET A 1 106 ? 6.451 8.382 -14.768 1.00 93.62 106 MET A O 1
ATOM 812 N N . ILE A 1 107 ? 7.687 6.519 -14.987 1.00 93.00 107 ILE A N 1
ATOM 813 C CA . ILE A 1 107 ? 6.761 5.650 -14.242 1.00 93.00 107 ILE A CA 1
ATOM 814 C C . ILE A 1 107 ? 6.643 6.107 -12.781 1.00 93.00 107 ILE A C 1
ATOM 816 O O . ILE A 1 107 ? 5.533 6.249 -12.262 1.00 93.00 107 ILE A O 1
ATOM 820 N N . LEU A 1 108 ? 7.770 6.394 -12.125 1.00 93.25 108 LEU A N 1
ATOM 821 C CA . LEU A 1 108 ? 7.791 6.875 -10.742 1.00 93.25 108 LEU A CA 1
ATOM 822 C C . LEU A 1 108 ? 7.126 8.249 -10.612 1.00 93.25 108 LEU A C 1
ATOM 824 O O . LEU A 1 108 ? 6.267 8.445 -9.757 1.00 93.25 108 LEU A O 1
ATOM 828 N N . THR A 1 109 ? 7.477 9.186 -11.492 1.00 93.69 109 THR A N 1
ATOM 829 C CA . THR A 1 109 ? 6.959 10.562 -11.447 1.00 93.69 109 THR A CA 1
ATOM 830 C C . THR A 1 109 ? 5.455 10.623 -11.726 1.00 93.69 109 THR A C 1
ATOM 832 O O . THR A 1 109 ? 4.778 11.512 -11.219 1.00 93.69 109 THR A O 1
ATOM 835 N N . SER A 1 110 ? 4.911 9.678 -12.498 1.00 91.12 110 SER A N 1
ATOM 836 C CA . SER A 1 110 ? 3.464 9.576 -12.733 1.00 91.12 110 SER A CA 1
ATOM 837 C C . SER A 1 110 ? 2.721 8.882 -11.588 1.00 91.12 110 SER A C 1
ATOM 839 O O . SER A 1 110 ? 1.662 9.354 -11.179 1.00 91.12 110 SER A O 1
ATOM 841 N N . SER A 1 111 ? 3.271 7.795 -11.040 1.00 91.75 111 SER A N 1
ATOM 842 C CA . SER A 1 111 ? 2.546 6.937 -10.090 1.00 91.75 111 SER A CA 1
ATOM 843 C C . SER A 1 111 ? 2.682 7.415 -8.637 1.00 91.75 111 SER A C 1
ATOM 845 O O . SER A 1 111 ? 1.689 7.510 -7.915 1.00 91.75 111 SER A O 1
ATOM 847 N N . ILE A 1 112 ? 3.891 7.783 -8.195 1.00 93.88 112 ILE A N 1
ATOM 848 C CA . ILE A 1 112 ? 4.183 8.087 -6.781 1.00 93.88 112 ILE A CA 1
ATOM 849 C C . ILE A 1 112 ? 3.382 9.283 -6.239 1.00 93.88 112 ILE A C 1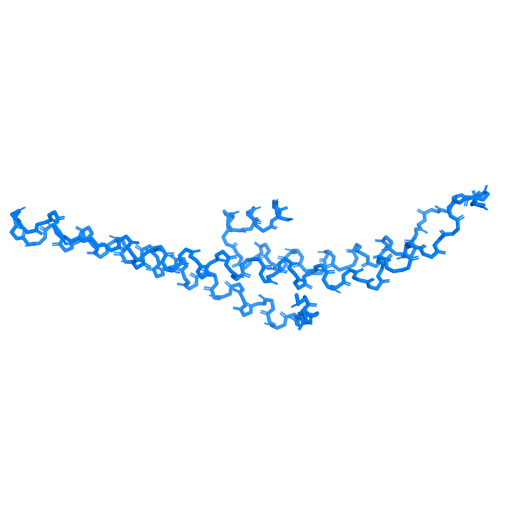
ATOM 851 O O . ILE A 1 112 ? 2.812 9.149 -5.153 1.00 93.88 112 ILE A O 1
ATOM 855 N N . PRO A 1 113 ? 3.252 10.427 -6.946 1.00 94.44 113 PRO A N 1
ATOM 856 C CA . PRO A 1 113 ? 2.462 11.550 -6.438 1.00 94.44 113 PRO A CA 1
ATOM 857 C C . PRO A 1 113 ? 0.979 11.208 -6.272 1.00 94.44 113 PRO A C 1
ATOM 859 O O . PRO A 1 113 ? 0.339 11.664 -5.326 1.00 94.44 113 PRO A O 1
ATOM 862 N N . VAL A 1 114 ? 0.432 10.381 -7.170 1.00 92.31 114 VAL A N 1
ATOM 863 C CA . VAL A 1 114 ? -0.967 9.943 -7.103 1.00 92.31 114 VAL A CA 1
ATOM 864 C C . VAL A 1 114 ? -1.176 9.067 -5.872 1.00 92.31 114 VAL A C 1
ATOM 866 O O . VAL A 1 114 ? -2.057 9.368 -5.067 1.00 92.31 114 VAL A O 1
ATOM 869 N N . LEU A 1 115 ? -0.337 8.046 -5.678 1.00 94.81 115 LEU A N 1
ATOM 870 C CA . LEU A 1 115 ? -0.417 7.155 -4.517 1.00 94.81 115 LEU A CA 1
ATOM 871 C C . LEU A 1 115 ? -0.225 7.921 -3.200 1.00 94.81 115 LEU A C 1
ATOM 873 O O . LEU A 1 115 ? -1.015 7.748 -2.274 1.00 94.81 115 LEU A O 1
ATOM 877 N N . GLY A 1 116 ? 0.751 8.831 -3.147 1.00 95.06 116 GLY A N 1
ATOM 878 C CA . GLY A 1 116 ? 1.018 9.664 -1.971 1.00 95.06 116 GLY A CA 1
ATOM 879 C C . GLY A 1 116 ? -0.100 10.654 -1.638 1.00 95.06 116 GLY A C 1
ATOM 880 O O . GLY A 1 116 ? -0.256 11.030 -0.482 1.00 95.06 116 GLY A O 1
ATOM 881 N N . SER A 1 117 ? -0.908 11.057 -2.623 1.00 96.19 117 SER A N 1
ATOM 882 C CA . SER A 1 117 ? -2.087 11.903 -2.386 1.00 96.19 117 SER A CA 1
ATOM 883 C C . SER A 1 117 ? -3.315 11.128 -1.897 1.00 96.19 117 SER A C 1
ATOM 885 O O . SER A 1 117 ? -4.227 11.725 -1.326 1.00 96.19 117 SER A O 1
ATOM 887 N N . LEU A 1 118 ? -3.363 9.817 -2.154 1.00 95.75 118 LEU A N 1
ATOM 888 C CA . LEU A 1 118 ? -4.527 8.978 -1.874 1.00 95.75 118 LEU A CA 1
ATOM 889 C C . LEU A 1 118 ? -4.370 8.134 -0.612 1.00 95.75 118 LEU A C 1
ATOM 891 O O . LEU A 1 118 ? -5.384 7.827 0.005 1.00 95.75 118 LEU A O 1
ATOM 895 N N . LEU A 1 119 ? -3.153 7.743 -0.241 1.00 96.00 119 LEU A N 1
ATOM 896 C CA . LEU A 1 119 ? -2.882 6.931 0.945 1.00 96.00 119 LEU A CA 1
ATOM 897 C C . LEU A 1 119 ? -2.584 7.807 2.166 1.00 96.00 119 LEU A C 1
ATOM 899 O O . LEU A 1 119 ? -2.018 8.895 2.048 1.00 96.00 119 LEU A O 1
ATOM 903 N N . SER A 1 120 ? -2.918 7.311 3.360 1.00 95.38 120 SER A N 1
ATOM 904 C CA . SER A 1 120 ? -2.462 7.941 4.600 1.00 95.38 120 SER A CA 1
ATOM 905 C C . SER A 1 120 ? -0.926 7.868 4.707 1.00 95.38 120 SER A C 1
ATOM 907 O O . SER A 1 120 ? -0.318 6.943 4.158 1.00 95.38 120 SER A O 1
ATOM 909 N N . PRO A 1 121 ? -0.263 8.798 5.424 1.00 95.38 121 PRO A N 1
ATOM 910 C CA . PRO A 1 121 ? 1.201 8.831 5.500 1.00 95.38 121 PRO A CA 1
ATOM 911 C C . PRO A 1 121 ? 1.835 7.517 5.973 1.00 95.38 121 PRO A C 1
ATOM 913 O O . PRO A 1 121 ? 2.902 7.145 5.497 1.00 95.38 121 PRO A O 1
ATOM 916 N N . ILE A 1 122 ? 1.166 6.797 6.878 1.00 94.44 122 ILE A N 1
ATOM 917 C CA . ILE A 1 122 ? 1.650 5.524 7.427 1.00 94.44 122 ILE A CA 1
ATOM 918 C C . ILE A 1 122 ? 1.653 4.442 6.343 1.00 94.44 122 ILE A C 1
ATOM 920 O O . ILE A 1 122 ? 2.650 3.744 6.170 1.00 94.44 122 ILE A O 1
ATOM 924 N N . TYR A 1 123 ? 0.564 4.316 5.581 1.00 95.38 123 TYR A N 1
ATOM 925 C CA . TYR A 1 123 ? 0.474 3.307 4.525 1.00 95.38 123 TYR A CA 1
ATOM 926 C C . TYR A 1 123 ? 1.258 3.682 3.278 1.00 95.38 123 TYR A C 1
ATOM 928 O O . TYR A 1 123 ? 1.765 2.795 2.596 1.00 95.38 123 TYR A O 1
ATOM 936 N N . PHE A 1 124 ? 1.409 4.976 3.002 1.00 96.19 124 PHE A N 1
ATOM 937 C CA . PHE A 1 124 ? 2.314 5.432 1.962 1.00 96.19 124 PHE A CA 1
ATOM 938 C C . PHE A 1 124 ? 3.769 5.107 2.314 1.00 96.19 124 PHE A C 1
ATOM 940 O O . PHE A 1 124 ? 4.480 4.571 1.471 1.00 96.19 124 PHE A O 1
ATOM 947 N N . GLN A 1 125 ? 4.196 5.327 3.563 1.00 95.69 125 GLN A N 1
ATOM 948 C CA . GLN A 1 125 ? 5.524 4.904 4.016 1.00 95.69 125 GLN A CA 1
ATOM 949 C C . GLN A 1 125 ? 5.694 3.384 3.909 1.00 95.69 125 GLN A C 1
ATOM 951 O O . GLN A 1 125 ? 6.679 2.928 3.342 1.00 95.69 125 GLN A O 1
ATOM 956 N N . PHE A 1 126 ? 4.713 2.602 4.374 1.00 93.94 126 PHE A N 1
ATOM 957 C CA . PHE A 1 126 ? 4.753 1.142 4.246 1.00 93.94 126 PHE A CA 1
ATOM 958 C C . PHE A 1 126 ? 4.887 0.692 2.787 1.00 93.94 126 PHE A C 1
ATOM 960 O O . PHE A 1 126 ? 5.622 -0.245 2.502 1.00 93.94 126 PHE A O 1
ATOM 967 N N . PHE A 1 127 ? 4.173 1.347 1.868 1.00 94.50 127 PHE A N 1
ATOM 968 C CA . PHE A 1 127 ? 4.282 1.091 0.436 1.00 94.50 127 PHE A CA 1
ATOM 969 C C . PHE A 1 127 ? 5.688 1.394 -0.101 1.00 94.50 127 PHE A C 1
ATOM 971 O O . PHE A 1 127 ? 6.191 0.617 -0.898 1.00 94.50 127 PHE A O 1
ATOM 978 N N . LEU A 1 128 ? 6.323 2.487 0.338 1.00 93.19 128 LEU A N 1
ATOM 979 C CA . LEU A 1 128 ? 7.678 2.864 -0.086 1.00 93.19 128 LEU A CA 1
ATOM 980 C C . LEU A 1 128 ? 8.784 1.981 0.514 1.00 93.19 128 LEU A C 1
ATOM 982 O O . LEU A 1 128 ? 9.854 1.873 -0.077 1.00 93.19 128 LEU A O 1
ATOM 986 N N . ASP A 1 129 ? 8.549 1.390 1.688 1.00 92.81 129 ASP A N 1
ATOM 987 C CA . ASP A 1 129 ? 9.495 0.488 2.361 1.00 92.81 129 ASP A CA 1
ATOM 988 C C . ASP A 1 129 ? 9.528 -0.924 1.740 1.00 92.81 129 ASP A C 1
ATOM 990 O O . ASP A 1 129 ? 10.364 -1.749 2.125 1.00 92.81 129 ASP A O 1
ATOM 994 N N . LYS A 1 130 ? 8.588 -1.229 0.841 1.00 83.81 130 LYS A N 1
ATOM 995 C CA . LYS A 1 130 ? 8.480 -2.506 0.132 1.00 83.81 130 LYS A CA 1
ATOM 996 C C . LYS A 1 130 ? 9.129 -2.427 -1.237 1.00 83.81 130 LYS A C 1
ATOM 998 O O . LYS A 1 130 ? 9.849 -3.403 -1.539 1.00 83.81 130 LYS A O 1
#

InterPro domains:
  IPR039766 Vacuolar protein sorting-associated protein 53 [PTHR12820] (3-130)

Mean predicted aligned error: 5.73 Å